Protein AF-A0A7Y5PGZ7-F1 (afdb_monomer)

Nearest PDB structures (foldseek):
  3uyv-assembly1_A-2  TM=5.644E-01  e=3.071E+00  Leucosporidium sp. AY30

Structure (mmCIF, N/CA/C/O backbone):
data_AF-A0A7Y5PGZ7-F1
#
_entry.id   AF-A0A7Y5PGZ7-F1
#
loop_
_atom_site.group_PDB
_atom_site.id
_atom_site.type_symbol
_atom_site.label_atom_id
_atom_site.label_alt_id
_atom_site.label_comp_id
_atom_site.label_asym_id
_atom_site.label_entity_id
_atom_site.label_seq_id
_atom_site.pdbx_PDB_ins_code
_atom_site.Cartn_x
_atom_site.Cartn_y
_atom_site.Cartn_z
_atom_site.occupancy
_atom_site.B_iso_or_equiv
_atom_site.auth_seq_id
_atom_site.auth_comp_id
_atom_site.auth_asym_id
_atom_site.auth_atom_id
_atom_site.pdbx_PDB_model_num
ATOM 1 N N . MET A 1 1 ? -15.968 -10.521 -12.059 1.00 41.22 1 MET A N 1
ATOM 2 C CA . MET A 1 1 ? -15.396 -10.354 -10.701 1.00 41.22 1 MET A CA 1
ATOM 3 C C . MET A 1 1 ? -15.132 -8.871 -10.474 1.00 41.22 1 MET A C 1
ATOM 5 O O . MET A 1 1 ? -14.542 -8.246 -11.341 1.00 41.22 1 MET A O 1
ATOM 9 N N . ARG A 1 2 ? -15.653 -8.267 -9.399 1.00 37.53 2 ARG A N 1
ATOM 10 C CA . ARG A 1 2 ? -15.668 -6.803 -9.199 1.00 37.53 2 ARG A CA 1
ATOM 11 C C . ARG A 1 2 ? -14.702 -6.447 -8.059 1.00 37.53 2 ARG A C 1
ATOM 13 O O . ARG A 1 2 ? -14.921 -6.889 -6.935 1.00 37.53 2 ARG A O 1
ATOM 20 N N . ARG A 1 3 ? -13.622 -5.723 -8.375 1.00 51.12 3 ARG A N 1
ATOM 21 C CA . ARG A 1 3 ? -12.433 -5.503 -7.523 1.00 51.12 3 ARG A CA 1
ATOM 22 C C . ARG A 1 3 ? -12.743 -4.621 -6.297 1.00 51.12 3 ARG A C 1
ATOM 24 O O . ARG A 1 3 ? -13.454 -3.624 -6.413 1.00 51.12 3 ARG A O 1
ATOM 31 N N . ALA A 1 4 ? -12.222 -4.990 -5.123 1.00 53.75 4 ALA A N 1
ATOM 32 C CA . ALA A 1 4 ? -12.586 -4.397 -3.826 1.00 53.75 4 ALA A CA 1
ATOM 33 C C . ALA A 1 4 ? -12.134 -2.932 -3.647 1.00 53.75 4 ALA A C 1
ATOM 35 O O . ALA A 1 4 ? -12.826 -2.151 -2.999 1.00 53.75 4 ALA A O 1
ATOM 36 N N . TRP A 1 5 ? -11.031 -2.525 -4.278 1.00 56.50 5 TRP A N 1
ATOM 37 C CA . TRP A 1 5 ? -10.478 -1.166 -4.177 1.00 56.50 5 TRP A CA 1
ATOM 38 C C . TRP A 1 5 ? -11.225 -0.111 -5.009 1.00 56.50 5 TRP A C 1
ATOM 40 O O . TRP A 1 5 ? -11.047 1.081 -4.783 1.00 56.50 5 TRP A O 1
ATOM 50 N N . GLN A 1 6 ? -12.120 -0.515 -5.921 1.00 49.09 6 GLN A N 1
ATOM 51 C CA . GLN A 1 6 ? -12.929 0.417 -6.726 1.00 49.09 6 GLN A CA 1
ATOM 52 C C . GLN A 1 6 ? -14.041 1.123 -5.924 1.00 49.09 6 GLN A C 1
ATOM 54 O O . GLN A 1 6 ? -14.708 2.004 -6.461 1.00 49.09 6 GLN A O 1
ATOM 59 N N . ARG A 1 7 ? -14.290 0.740 -4.660 1.00 49.69 7 ARG A N 1
ATOM 60 C CA . ARG A 1 7 ? -15.397 1.280 -3.842 1.00 49.69 7 ARG A CA 1
ATOM 61 C C . ARG A 1 7 ? -14.969 2.187 -2.690 1.00 49.69 7 ARG A C 1
ATOM 63 O O . ARG A 1 7 ? -15.841 2.634 -1.950 1.00 49.69 7 ARG A O 1
ATOM 70 N N . THR A 1 8 ? -13.681 2.491 -2.541 1.00 51.69 8 THR A N 1
ATOM 71 C CA . THR A 1 8 ? -13.192 3.198 -1.345 1.00 51.69 8 THR A CA 1
ATOM 72 C C . THR A 1 8 ? -12.466 4.504 -1.692 1.00 51.69 8 THR A C 1
ATOM 74 O O . THR A 1 8 ? -11.246 4.587 -1.547 1.00 51.69 8 THR A O 1
ATOM 77 N N . PRO A 1 9 ? -13.169 5.563 -2.143 1.00 50.81 9 PRO A N 1
ATOM 78 C CA . PRO A 1 9 ? -12.561 6.883 -2.239 1.00 50.81 9 PRO A CA 1
ATOM 79 C C . PRO A 1 9 ? -12.350 7.458 -0.826 1.00 50.81 9 PRO A C 1
ATOM 81 O O . PRO A 1 9 ? -13.286 7.978 -0.223 1.00 50.81 9 PRO A O 1
ATOM 84 N N . GLY A 1 10 ? -11.119 7.369 -0.307 1.00 59.81 10 GLY A N 1
ATOM 85 C CA . GLY A 1 10 ? -10.710 7.980 0.968 1.00 59.81 10 GLY A CA 1
ATOM 86 C C . GLY A 1 10 ? -11.160 7.234 2.225 1.00 59.81 10 GLY A C 1
ATOM 87 O O . GLY A 1 10 ? -11.830 7.818 3.073 1.00 59.81 10 GLY A O 1
ATOM 88 N N . GLY A 1 11 ? -10.798 5.957 2.354 1.00 74.81 11 GLY A N 1
ATOM 89 C CA . GLY A 1 11 ? -11.130 5.139 3.524 1.00 74.81 11 GLY A CA 1
ATOM 90 C C . GLY A 1 11 ? -10.092 4.056 3.820 1.00 74.81 11 GLY A C 1
ATOM 91 O O . GLY A 1 11 ? -8.991 4.063 3.263 1.00 74.81 11 GLY A O 1
ATOM 92 N N . VAL A 1 12 ? -10.455 3.127 4.707 1.00 83.06 12 VAL A N 1
ATOM 93 C CA . VAL A 1 12 ? -9.615 1.979 5.074 1.00 83.06 12 VAL A CA 1
ATOM 94 C C . VAL A 1 12 ? -9.942 0.793 4.163 1.00 83.06 12 VAL A C 1
ATOM 96 O O . VAL A 1 12 ? -11.082 0.333 4.123 1.00 83.06 12 VAL A O 1
ATOM 99 N N . LEU A 1 13 ? -8.944 0.289 3.441 1.00 86.06 13 LEU A N 1
ATOM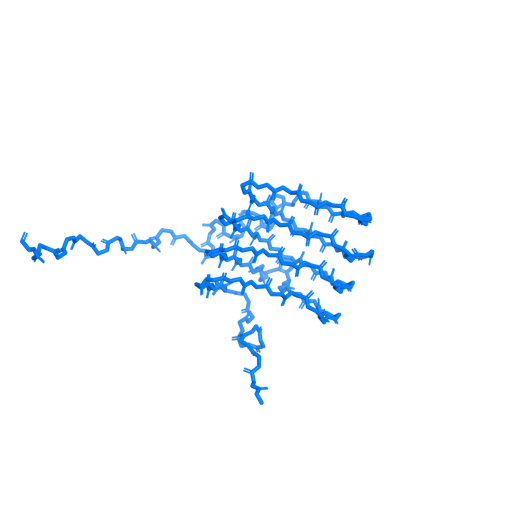 100 C CA . LEU A 1 13 ? -8.975 -1.006 2.771 1.00 86.06 13 LEU A CA 1
ATOM 101 C C . LEU A 1 13 ? -8.345 -2.037 3.709 1.00 86.06 13 LEU A C 1
ATOM 103 O O . LEU A 1 13 ? -7.132 -2.036 3.902 1.00 86.06 13 LEU A O 1
ATOM 107 N N . TRP A 1 14 ? -9.173 -2.897 4.294 1.00 87.69 14 TRP A N 1
ATOM 108 C CA . TRP A 1 14 ? -8.718 -4.000 5.136 1.00 87.69 14 TRP A CA 1
ATOM 109 C C . TRP A 1 14 ? -8.768 -5.307 4.350 1.00 87.69 14 TRP A C 1
ATOM 111 O O . TRP A 1 14 ? -9.828 -5.689 3.854 1.00 87.69 14 TRP A O 1
ATOM 121 N N . VAL A 1 15 ? -7.632 -5.990 4.253 1.00 88.19 15 VAL A N 1
ATOM 122 C CA . VAL A 1 15 ? -7.490 -7.284 3.585 1.00 88.19 15 VAL A CA 1
ATOM 123 C C . VAL A 1 15 ? -6.989 -8.298 4.603 1.00 88.19 15 VAL A C 1
ATOM 125 O O . VAL A 1 15 ? -5.931 -8.116 5.207 1.00 88.19 15 VAL A O 1
ATOM 128 N N . ASP A 1 16 ? -7.775 -9.353 4.813 1.00 89.25 16 ASP A N 1
ATOM 129 C CA . ASP A 1 16 ? -7.367 -10.508 5.609 1.00 89.25 16 ASP A CA 1
ATOM 130 C C . ASP A 1 16 ? -6.747 -11.551 4.672 1.00 89.25 16 ASP A C 1
ATOM 132 O O . ASP A 1 16 ? -7.464 -12.215 3.923 1.00 89.25 16 ASP A O 1
ATOM 136 N N . GLY A 1 17 ? -5.414 -11.607 4.642 1.00 90.56 17 GLY A N 1
ATOM 137 C CA . GLY A 1 17 ? -4.629 -12.350 3.653 1.00 90.56 17 GLY A CA 1
ATOM 138 C C . GLY A 1 17 ? -3.773 -11.445 2.764 1.00 90.56 17 GLY A C 1
ATOM 139 O O . GLY A 1 17 ? -3.489 -10.299 3.117 1.00 90.56 17 GLY A O 1
ATOM 140 N N . ASP A 1 18 ? -3.355 -11.982 1.620 1.00 92.50 18 ASP A N 1
ATOM 141 C CA . ASP A 1 18 ? -2.424 -11.325 0.701 1.00 92.50 18 ASP A CA 1
ATOM 142 C C . ASP A 1 18 ? -3.149 -10.361 -0.255 1.00 92.50 18 ASP A C 1
ATOM 144 O O . ASP A 1 18 ? -4.288 -10.593 -0.671 1.00 92.50 18 ASP A O 1
ATOM 148 N N . LEU A 1 19 ? -2.478 -9.265 -0.618 1.00 92.25 19 LEU A N 1
ATOM 149 C CA . LEU A 1 19 ? -2.972 -8.265 -1.563 1.00 92.25 19 LEU A CA 1
ATOM 150 C C . LEU A 1 19 ? -1.979 -8.085 -2.708 1.00 92.25 19 LEU A C 1
ATOM 152 O O . LEU A 1 19 ? -0.825 -7.733 -2.480 1.00 92.25 19 LEU A O 1
ATOM 156 N N . VAL A 1 20 ? -2.464 -8.220 -3.940 1.00 93.56 20 VAL A N 1
ATOM 157 C CA . VAL A 1 20 ? -1.700 -7.893 -5.146 1.00 93.56 20 VAL A CA 1
ATOM 158 C C . VAL A 1 20 ? -2.240 -6.603 -5.751 1.00 93.56 20 VAL A C 1
ATOM 160 O O . VAL A 1 20 ? -3.440 -6.474 -6.003 1.00 93.56 20 VAL A O 1
ATOM 163 N N . LEU A 1 21 ? -1.345 -5.648 -5.987 1.00 90.69 21 LEU A N 1
ATOM 164 C CA . LEU A 1 21 ? -1.605 -4.436 -6.750 1.00 90.69 21 LEU A CA 1
ATOM 165 C C . LEU A 1 21 ? -0.966 -4.587 -8.139 1.00 90.69 21 LEU A C 1
ATOM 167 O O . LEU A 1 21 ? 0.224 -4.318 -8.326 1.00 90.69 21 LEU A O 1
ATOM 171 N N . ASP A 1 22 ? -1.774 -5.062 -9.087 1.00 88.81 22 ASP A N 1
ATOM 172 C CA . ASP A 1 22 ? -1.382 -5.507 -10.435 1.00 88.81 22 ASP A CA 1
ATOM 173 C C . ASP A 1 22 ? -1.877 -4.595 -11.567 1.00 88.81 22 ASP A C 1
ATOM 175 O O . ASP A 1 22 ? -1.725 -4.920 -12.743 1.00 88.81 22 ASP A O 1
ATOM 179 N N . ASP A 1 23 ? -2.463 -3.447 -11.229 1.00 84.31 23 ASP A N 1
ATOM 180 C CA . ASP A 1 23 ? -3.045 -2.521 -12.197 1.00 84.31 23 ASP A CA 1
ATOM 181 C C . ASP A 1 23 ? -2.470 -1.111 -12.035 1.00 84.31 23 ASP A C 1
ATOM 183 O O . ASP A 1 23 ? -2.192 -0.650 -10.922 1.00 84.31 23 ASP A O 1
ATOM 187 N N . ALA A 1 24 ? -2.307 -0.410 -13.156 1.00 74.94 24 ALA A N 1
ATOM 188 C CA . ALA A 1 24 ? -1.822 0.962 -13.192 1.00 74.94 24 ALA A CA 1
ATOM 189 C C . ALA A 1 24 ? -2.951 1.910 -12.758 1.00 74.94 24 ALA A C 1
ATOM 191 O O . ALA A 1 24 ? -3.664 2.496 -13.572 1.00 74.94 24 ALA A O 1
ATOM 192 N N . VAL A 1 25 ? -3.135 2.036 -11.444 1.00 77.31 25 VAL A N 1
ATOM 193 C CA . VAL A 1 25 ? -4.202 2.839 -10.839 1.00 77.31 25 VAL A CA 1
ATOM 194 C C . VAL A 1 25 ? -3.642 3.863 -9.851 1.00 77.31 25 VAL A C 1
ATOM 196 O O . VAL A 1 25 ? -2.651 3.625 -9.160 1.00 77.31 25 VAL A O 1
ATOM 199 N N . ALA A 1 26 ? -4.289 5.025 -9.770 1.00 84.00 26 ALA A N 1
ATOM 200 C CA . ALA A 1 26 ? -4.064 5.970 -8.684 1.00 84.00 26 ALA A CA 1
ATOM 201 C C . ALA A 1 26 ? -4.935 5.579 -7.480 1.00 84.00 26 ALA A C 1
ATOM 203 O O . ALA A 1 26 ? -6.161 5.511 -7.596 1.00 84.00 26 ALA A O 1
ATOM 204 N N . LEU A 1 27 ? -4.315 5.316 -6.329 1.00 87.56 27 LEU A N 1
ATOM 205 C CA . LEU A 1 27 ? -5.019 4.979 -5.090 1.00 87.56 27 LEU A CA 1
ATOM 206 C C . LEU A 1 27 ? -4.986 6.160 -4.121 1.00 87.56 27 LEU A C 1
ATOM 208 O O . LEU A 1 27 ? -3.922 6.564 -3.652 1.00 87.56 27 LEU A O 1
ATOM 212 N N . GLY A 1 28 ? -6.170 6.673 -3.786 1.00 86.19 28 GLY A N 1
ATOM 213 C CA . GLY A 1 28 ? -6.329 7.841 -2.919 1.00 86.19 28 GLY A CA 1
ATOM 214 C C . GLY A 1 28 ? -5.973 9.165 -3.595 1.00 86.19 28 GLY A C 1
ATOM 215 O O . GLY A 1 28 ? -5.510 9.215 -4.733 1.00 86.19 28 GLY A O 1
ATOM 216 N N . THR A 1 29 ? -6.201 10.258 -2.871 1.00 87.75 29 THR A N 1
ATOM 217 C CA . THR A 1 29 ? -5.736 11.604 -3.242 1.00 87.75 29 THR A CA 1
ATOM 218 C C . THR A 1 29 ? -5.054 12.263 -2.042 1.00 87.75 29 THR A C 1
ATOM 220 O O . THR A 1 29 ? -5.246 11.801 -0.914 1.00 87.75 29 THR A O 1
ATOM 223 N N . PRO A 1 30 ? -4.292 13.356 -2.223 1.00 84.44 30 PRO A N 1
ATOM 224 C CA . PRO A 1 30 ? -3.737 14.098 -1.092 1.00 84.44 30 PRO A CA 1
ATOM 225 C C . PRO A 1 30 ? -4.819 14.583 -0.116 1.00 84.44 30 PRO A C 1
ATOM 227 O O . PRO A 1 30 ? -4.585 14.672 1.088 1.00 84.44 30 PRO A O 1
ATOM 230 N N . GLU A 1 31 ? -6.023 14.880 -0.612 1.00 85.44 31 GLU A N 1
ATOM 231 C CA . GLU A 1 31 ? -7.150 15.338 0.198 1.00 85.44 31 GLU A CA 1
ATOM 232 C C . GLU A 1 31 ? -7.873 14.191 0.898 1.00 85.44 31 GLU A C 1
ATOM 234 O O . GLU A 1 31 ? -8.368 14.373 2.014 1.00 85.44 31 GLU A O 1
ATOM 239 N N . ARG A 1 32 ? -7.931 13.035 0.230 1.00 84.88 32 ARG A N 1
ATOM 240 C CA . ARG A 1 32 ? -8.617 11.811 0.649 1.00 84.88 32 ARG A CA 1
ATOM 241 C C . ARG A 1 32 ? -7.659 10.620 0.542 1.00 84.88 32 ARG A C 1
ATOM 243 O O . ARG A 1 3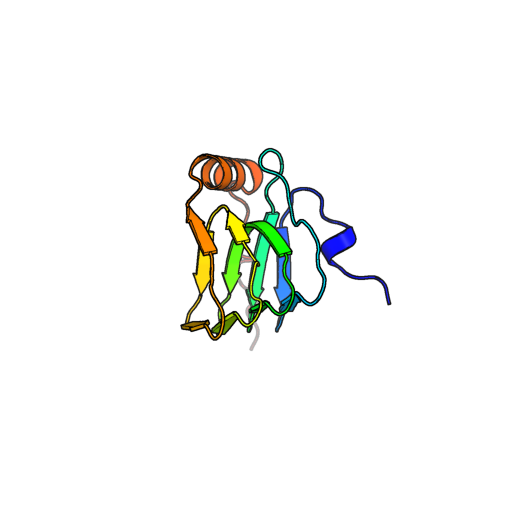2 ? -7.816 9.786 -0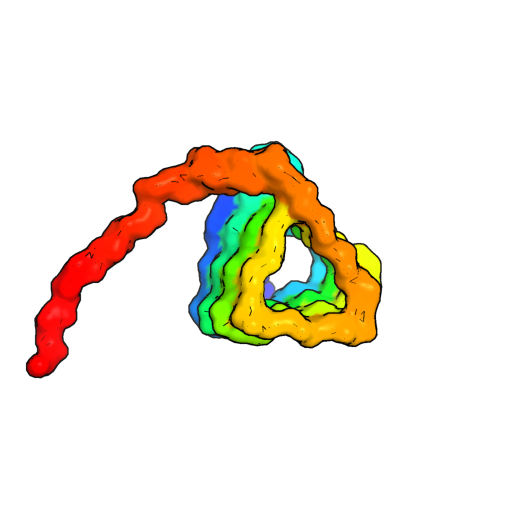.357 1.00 84.88 32 ARG A O 1
ATOM 250 N N . PRO A 1 33 ? -6.645 10.552 1.419 1.00 88.75 33 PRO A N 1
ATOM 251 C CA . PRO A 1 33 ? -5.670 9.477 1.362 1.00 88.75 33 PRO A CA 1
ATOM 252 C C . PRO A 1 33 ? -6.311 8.142 1.739 1.00 88.75 33 PRO A C 1
ATOM 254 O O . PRO A 1 33 ? -7.297 8.098 2.477 1.00 88.75 33 PRO A O 1
ATOM 257 N N . VAL A 1 34 ? -5.741 7.048 1.240 1.00 88.50 34 VAL A N 1
ATOM 258 C CA . VAL A 1 34 ? -6.179 5.689 1.589 1.00 88.50 34 VAL A CA 1
ATOM 259 C C . VAL A 1 34 ? -5.332 5.115 2.720 1.00 88.50 34 VAL A C 1
ATOM 261 O O . VAL A 1 34 ? -4.131 5.374 2.808 1.00 88.50 34 VAL A O 1
ATOM 264 N N . MET A 1 35 ? -5.949 4.311 3.584 1.00 89.19 35 MET A N 1
ATOM 265 C CA . MET A 1 35 ? -5.224 3.453 4.520 1.00 89.19 35 MET A CA 1
ATOM 266 C C . MET A 1 35 ? -5.399 2.004 4.084 1.00 89.19 35 MET A C 1
ATOM 268 O O . MET A 1 35 ? -6.524 1.531 3.979 1.00 89.19 35 MET A O 1
ATOM 272 N N . VAL A 1 36 ? -4.303 1.299 3.834 1.00 90.69 36 VAL A N 1
ATOM 273 C CA . VAL A 1 36 ? -4.318 -0.105 3.420 1.00 90.69 36 VAL A CA 1
ATOM 274 C C . VAL A 1 36 ? -3.763 -0.950 4.559 1.00 90.69 36 VAL A C 1
ATOM 276 O O . VAL A 1 36 ? -2.638 -0.742 5.001 1.00 90.69 36 VAL A O 1
ATOM 279 N N . VAL A 1 37 ? -4.548 -1.897 5.056 1.00 92.31 37 VAL A N 1
ATOM 280 C CA . VAL A 1 37 ? -4.110 -2.864 6.064 1.00 92.31 37 VAL A CA 1
ATOM 281 C C . VAL A 1 37 ? -4.184 -4.247 5.443 1.00 92.31 37 VAL A C 1
ATOM 283 O O . VAL A 1 37 ? -5.263 -4.684 5.051 1.00 92.31 37 VAL A O 1
ATOM 286 N N . VAL A 1 38 ? -3.042 -4.920 5.352 1.00 94.56 38 VAL A N 1
ATOM 287 C CA . VAL A 1 38 ? -2.896 -6.252 4.761 1.00 94.56 38 VAL A CA 1
ATOM 288 C C . VAL A 1 38 ? -2.389 -7.201 5.838 1.00 94.56 38 VAL A C 1
ATOM 290 O O . VAL A 1 38 ? -1.256 -7.075 6.310 1.00 94.56 38 VAL A O 1
ATOM 293 N N . ARG A 1 39 ? -3.218 -8.163 6.250 1.00 93.81 39 ARG A N 1
ATOM 294 C CA . ARG A 1 39 ? -2.816 -9.229 7.184 1.00 93.81 39 ARG A CA 1
ATOM 295 C C . ARG A 1 39 ? -2.115 -10.375 6.449 1.00 93.81 39 ARG A C 1
ATOM 297 O O . ARG A 1 39 ? -2.511 -11.530 6.559 1.00 93.81 39 ARG A O 1
ATOM 304 N N . GLY A 1 40 ? -1.093 -10.033 5.677 1.00 93.69 40 GLY A N 1
ATOM 305 C CA . GLY A 1 40 ? -0.395 -10.935 4.772 1.00 93.69 40 GLY A CA 1
ATOM 306 C C . GLY A 1 40 ? 0.683 -10.196 3.991 1.00 93.69 40 GLY A C 1
ATOM 307 O O . GLY A 1 40 ? 1.190 -9.161 4.441 1.00 93.69 40 GLY A O 1
ATOM 308 N N . ASN A 1 41 ? 1.029 -10.732 2.828 1.00 96.75 41 ASN A N 1
ATOM 309 C CA . ASN A 1 41 ? 1.964 -10.121 1.893 1.00 96.75 41 ASN A CA 1
ATOM 310 C C . ASN A 1 41 ? 1.277 -9.051 1.041 1.00 96.75 41 ASN A C 1
ATOM 312 O O . ASN A 1 41 ? 0.109 -9.183 0.675 1.00 96.75 41 ASN A O 1
ATOM 316 N N . LEU A 1 42 ? 2.023 -8.004 0.703 1.00 95.50 42 LEU A N 1
ATOM 317 C CA . LEU A 1 42 ? 1.599 -6.979 -0.247 1.00 95.50 42 LEU A CA 1
ATOM 318 C C . LEU A 1 42 ? 2.534 -7.010 -1.454 1.00 95.50 42 LEU A C 1
ATOM 320 O O . LEU A 1 42 ? 3.698 -6.635 -1.334 1.00 95.50 42 LEU A O 1
ATOM 324 N N . ASP A 1 43 ? 2.015 -7.409 -2.609 1.00 95.94 43 ASP A N 1
ATOM 325 C CA . ASP A 1 43 ? 2.775 -7.486 -3.853 1.00 95.94 43 ASP A CA 1
ATOM 326 C C . ASP A 1 43 ? 2.445 -6.282 -4.750 1.00 95.94 43 ASP A C 1
ATOM 328 O O . ASP A 1 43 ? 1.322 -6.120 -5.230 1.00 95.94 43 ASP A O 1
ATOM 332 N N . VAL A 1 44 ? 3.434 -5.421 -4.990 1.00 94.31 44 VAL A N 1
ATOM 333 C CA . VAL A 1 44 ? 3.341 -4.255 -5.879 1.00 94.31 44 VAL A CA 1
ATOM 334 C C . VAL A 1 44 ? 3.995 -4.614 -7.209 1.00 94.31 44 VAL A C 1
ATOM 336 O O . VAL A 1 44 ? 5.223 -4.656 -7.315 1.00 94.31 44 VAL A O 1
ATOM 339 N N . THR A 1 45 ? 3.172 -4.887 -8.225 1.00 93.81 45 THR A N 1
ATOM 340 C CA . THR A 1 45 ? 3.619 -5.437 -9.521 1.00 93.81 45 THR A CA 1
ATOM 341 C C . THR A 1 45 ? 3.297 -4.545 -10.725 1.00 93.81 45 THR A C 1
ATOM 343 O O . THR A 1 45 ? 3.799 -4.800 -11.816 1.00 93.81 45 THR A O 1
ATOM 346 N N . ALA A 1 46 ? 2.555 -3.447 -10.528 1.00 90.88 46 ALA A N 1
ATOM 347 C CA . ALA A 1 46 ? 2.239 -2.458 -11.562 1.00 90.88 46 ALA A CA 1
ATOM 348 C C . ALA A 1 46 ? 2.704 -1.023 -11.2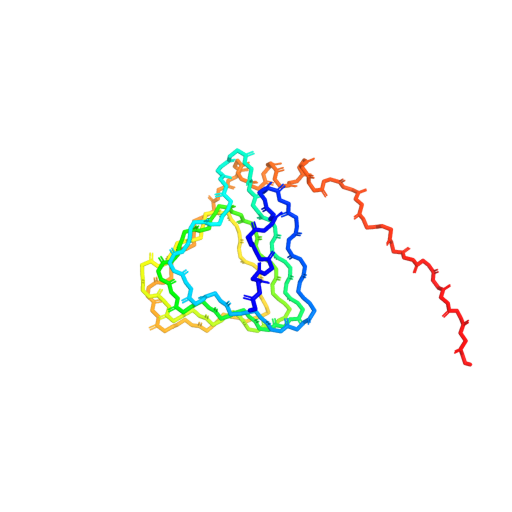19 1.00 90.88 46 ALA A C 1
ATOM 350 O O . ALA A 1 46 ? 2.809 -0.675 -10.037 1.00 90.88 46 ALA A O 1
ATOM 351 N N . PRO A 1 47 ? 2.960 -0.161 -12.229 1.00 90.44 47 PRO A N 1
ATOM 352 C CA . PRO A 1 47 ? 3.392 1.228 -12.044 1.00 90.44 47 PRO A CA 1
ATOM 353 C C . PRO A 1 47 ? 2.236 2.109 -11.545 1.00 90.44 47 PRO A C 1
ATOM 355 O O . PRO A 1 47 ? 1.574 2.813 -12.306 1.00 90.44 47 PRO A O 1
ATOM 358 N N . LEU A 1 48 ? 1.977 2.051 -10.244 1.00 88.19 48 LEU A N 1
ATOM 359 C CA . LEU A 1 48 ? 0.862 2.729 -9.586 1.00 88.19 48 LEU A CA 1
ATOM 360 C C . LEU A 1 48 ? 1.320 3.923 -8.744 1.00 88.19 48 LEU A C 1
ATOM 362 O O . LEU A 1 48 ? 2.481 4.024 -8.353 1.00 88.19 48 LEU A O 1
ATOM 366 N N . THR A 1 49 ? 0.401 4.837 -8.434 1.00 91.94 49 THR A N 1
ATOM 367 C CA . THR A 1 49 ? 0.670 5.954 -7.512 1.00 91.94 49 THR A CA 1
ATOM 368 C C . THR A 1 49 ? -0.289 5.891 -6.332 1.00 91.94 49 THR A C 1
ATOM 370 O O . THR A 1 49 ? -1.499 6.012 -6.514 1.00 91.94 49 THR A O 1
ATOM 373 N N . VAL A 1 50 ? 0.244 5.731 -5.118 1.00 91.06 50 VAL A N 1
ATOM 374 C CA . VAL A 1 50 ? -0.545 5.728 -3.876 1.00 91.06 50 VAL A CA 1
ATOM 375 C C . VAL A 1 50 ? -0.352 7.029 -3.116 1.00 91.06 50 VAL A C 1
ATOM 377 O O . VAL A 1 50 ? 0.779 7.422 -2.846 1.00 91.06 50 VAL A O 1
ATOM 380 N N . GLN A 1 51 ? -1.458 7.651 -2.719 1.00 93.00 51 GLN A N 1
ATOM 381 C CA . GLN A 1 51 ? -1.524 8.700 -1.705 1.00 93.00 51 GLN A CA 1
ATOM 382 C C . GLN A 1 51 ? -2.127 8.087 -0.444 1.00 93.00 51 GLN A C 1
ATOM 384 O O . GLN A 1 51 ? -3.349 7.940 -0.332 1.00 93.00 51 GLN A O 1
ATOM 389 N N . GLY A 1 52 ? -1.292 7.649 0.494 1.00 91.19 52 GLY A N 1
ATOM 390 C CA . GLY A 1 52 ? -1.798 6.851 1.601 1.00 91.19 52 GLY A CA 1
ATOM 391 C C . GLY A 1 52 ? -0.762 6.220 2.514 1.00 91.19 52 GLY A C 1
ATOM 392 O O . GLY A 1 52 ? 0.449 6.340 2.325 1.00 91.19 52 GLY A O 1
ATOM 393 N N . ALA A 1 53 ? -1.263 5.506 3.516 1.00 92.19 53 ALA A N 1
ATOM 394 C CA . ALA A 1 53 ? -0.451 4.669 4.386 1.00 92.19 53 ALA A CA 1
ATOM 395 C C . ALA A 1 53 ? -0.784 3.192 4.170 1.00 92.19 53 ALA A C 1
ATOM 397 O O . ALA A 1 53 ? -1.954 2.849 4.013 1.00 92.19 53 ALA A O 1
ATOM 398 N N . ALA A 1 54 ? 0.227 2.328 4.212 1.00 92.94 54 ALA A N 1
ATOM 399 C CA . ALA A 1 54 ? 0.048 0.885 4.268 1.00 92.94 54 ALA A CA 1
ATOM 400 C C . ALA A 1 54 ? 0.699 0.269 5.502 1.00 92.94 54 ALA A C 1
ATOM 402 O O . ALA A 1 54 ? 1.786 0.673 5.919 1.00 92.94 54 ALA A O 1
ATOM 403 N N . LEU A 1 55 ? 0.028 -0.749 6.032 1.00 94.06 55 LEU A N 1
ATOM 404 C CA . LEU A 1 55 ? 0.543 -1.690 7.012 1.00 94.06 55 LEU A CA 1
ATOM 405 C C . LEU A 1 55 ? 0.390 -3.104 6.446 1.00 94.06 55 LEU A C 1
ATOM 407 O O . LEU A 1 55 ? -0.737 -3.558 6.254 1.00 94.06 55 LEU A O 1
ATOM 411 N N . ALA A 1 56 ? 1.502 -3.795 6.219 1.00 95.94 56 ALA A N 1
ATOM 412 C CA . ALA A 1 56 ? 1.532 -5.214 5.885 1.00 95.94 56 ALA A CA 1
ATOM 413 C C . ALA A 1 56 ? 2.146 -6.001 7.048 1.00 95.94 56 ALA A C 1
ATOM 415 O O . ALA A 1 56 ? 3.224 -5.659 7.534 1.00 95.94 56 ALA A O 1
ATOM 416 N N . THR A 1 57 ? 1.474 -7.056 7.512 1.00 96.12 57 THR A N 1
ATOM 417 C CA . THR A 1 57 ? 2.043 -7.924 8.559 1.00 96.12 57 THR A CA 1
ATOM 418 C C . THR A 1 57 ? 3.064 -8.920 8.006 1.00 96.12 57 THR A C 1
ATOM 420 O O . THR A 1 57 ? 3.846 -9.462 8.780 1.00 96.12 57 THR A O 1
ATOM 423 N N . GLY A 1 58 ? 3.042 -9.182 6.696 1.00 95.44 58 GLY A N 1
ATOM 424 C CA . GLY A 1 58 ? 4.000 -10.029 5.986 1.00 95.44 58 GLY A CA 1
ATOM 425 C C . GLY A 1 58 ? 5.072 -9.230 5.242 1.00 95.44 58 GLY A C 1
ATOM 426 O O . GLY A 1 58 ? 5.475 -8.139 5.658 1.00 95.44 58 GLY A O 1
ATOM 427 N N . THR A 1 59 ? 5.545 -9.791 4.128 1.00 97.44 59 THR A N 1
ATOM 428 C CA . THR A 1 59 ? 6.524 -9.141 3.253 1.00 97.44 59 THR A CA 1
ATOM 429 C C . THR A 1 59 ? 5.819 -8.201 2.282 1.00 97.44 59 THR A C 1
ATOM 431 O O . THR A 1 59 ? 4.848 -8.584 1.629 1.00 97.44 59 THR A O 1
ATOM 434 N N . VAL A 1 60 ? 6.326 -6.976 2.147 1.00 97.00 60 VAL A N 1
ATOM 435 C CA . VAL A 1 60 ? 6.022 -6.156 0.973 1.00 97.00 60 VAL A CA 1
ATOM 436 C C . VAL A 1 60 ? 7.004 -6.535 -0.123 1.00 97.00 60 VAL A C 1
ATOM 438 O O . VAL A 1 60 ? 8.207 -6.343 0.054 1.00 97.00 60 VAL A O 1
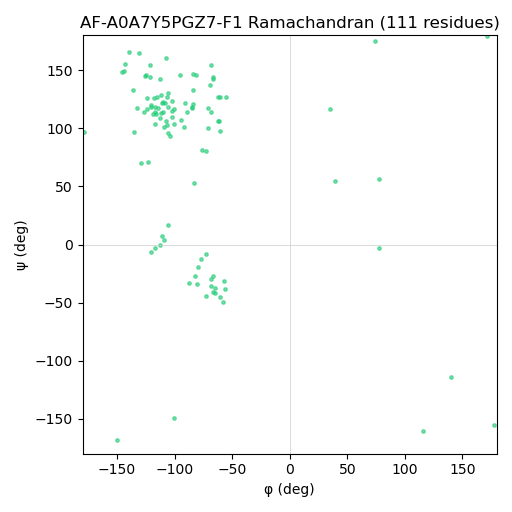ATOM 441 N N . ARG A 1 61 ? 6.497 -7.065 -1.238 1.00 97.06 61 ARG A N 1
ATOM 442 C CA . ARG A 1 61 ? 7.292 -7.345 -2.433 1.00 97.06 61 ARG A CA 1
ATOM 443 C C . ARG A 1 61 ? 7.077 -6.246 -3.454 1.00 97.06 61 ARG A C 1
ATOM 445 O O . ARG A 1 61 ? 5.968 -6.034 -3.942 1.00 97.06 61 ARG A O 1
ATOM 452 N N . TRP A 1 62 ? 8.140 -5.529 -3.770 1.00 95.81 62 TRP A N 1
ATOM 453 C CA . TRP A 1 62 ? 8.127 -4.420 -4.703 1.00 95.81 62 TRP A CA 1
ATOM 454 C C . TRP A 1 62 ? 8.860 -4.812 -5.982 1.00 95.81 62 TRP A C 1
ATOM 456 O O . TRP A 1 62 ? 10.090 -4.794 -6.052 1.00 95.81 62 TRP A O 1
ATOM 466 N N . HIS A 1 63 ? 8.089 -5.139 -7.016 1.00 94.94 63 HIS A N 1
ATOM 467 C CA . HIS A 1 63 ? 8.605 -5.559 -8.322 1.00 94.94 63 HIS A CA 1
ATOM 468 C C . HIS A 1 63 ? 8.225 -4.590 -9.452 1.00 94.94 63 HIS A C 1
ATOM 470 O O . HIS A 1 63 ? 8.656 -4.758 -10.589 1.00 94.94 63 HIS A O 1
ATOM 476 N N . ALA A 1 64 ? 7.443 -3.552 -9.147 1.00 92.25 64 ALA A N 1
ATOM 477 C CA . ALA A 1 64 ? 7.013 -2.557 -10.116 1.00 92.25 64 ALA A CA 1
ATOM 478 C C . ALA A 1 64 ? 7.989 -1.379 -10.231 1.00 92.25 64 ALA A C 1
ATOM 480 O O . ALA A 1 64 ? 8.091 -0.546 -9.324 1.00 92.25 64 ALA A O 1
ATOM 481 N N . ALA A 1 65 ? 8.637 -1.241 -11.387 1.00 91.56 65 ALA A N 1
ATOM 482 C CA . ALA A 1 65 ? 9.318 0.000 -11.741 1.00 91.56 65 ALA A CA 1
ATOM 483 C C . ALA A 1 65 ? 8.296 1.136 -11.937 1.00 91.56 65 ALA A C 1
ATOM 485 O O . ALA A 1 65 ? 7.205 0.926 -12.466 1.00 91.56 65 ALA A O 1
ATOM 486 N N . GLY A 1 66 ? 8.638 2.353 -11.508 1.00 89.75 66 GLY A N 1
ATOM 487 C CA . GLY A 1 66 ? 7.786 3.536 -11.687 1.00 89.75 66 GLY A CA 1
ATOM 488 C C . GLY A 1 66 ? 6.597 3.642 -10.725 1.00 89.75 66 GLY A C 1
ATOM 489 O O . GLY A 1 66 ? 5.908 4.668 -10.742 1.00 89.75 66 GLY A O 1
ATOM 490 N N . ALA A 1 67 ? 6.382 2.644 -9.861 1.00 92.00 67 ALA A N 1
ATOM 491 C CA . ALA A 1 67 ? 5.439 2.758 -8.759 1.00 92.00 67 ALA A CA 1
ATOM 492 C C . ALA A 1 67 ? 5.922 3.804 -7.739 1.00 92.00 67 ALA A C 1
ATOM 494 O O . ALA A 1 67 ? 7.120 3.968 -7.497 1.00 92.00 67 ALA A O 1
ATOM 495 N N . ARG A 1 68 ? 4.983 4.539 -7.140 1.00 93.25 68 ARG A N 1
ATOM 496 C CA . ARG A 1 68 ? 5.266 5.591 -6.157 1.00 93.25 68 ARG A CA 1
ATOM 497 C C . ARG A 1 68 ? 4.305 5.504 -4.986 1.00 93.25 68 ARG A C 1
ATOM 499 O O . ARG A 1 68 ? 3.091 5.466 -5.177 1.00 93.25 68 ARG A O 1
ATOM 506 N N . TRP A 1 69 ? 4.847 5.569 -3.776 1.00 93.31 69 TRP A N 1
ATOM 507 C CA . TRP A 1 69 ? 4.070 5.627 -2.544 1.00 93.31 69 TRP A CA 1
ATOM 508 C C . TRP A 1 69 ? 4.320 6.944 -1.816 1.00 93.31 69 TRP A C 1
ATOM 510 O O . TRP A 1 69 ? 5.424 7.205 -1.349 1.00 93.31 69 TRP A O 1
ATOM 520 N N . GLN A 1 70 ? 3.296 7.783 -1.709 1.00 93.69 70 GLN A N 1
ATOM 521 C CA . GLN A 1 70 ? 3.334 9.078 -1.033 1.00 93.69 70 GLN A CA 1
ATOM 522 C C . GLN A 1 70 ? 2.555 8.968 0.281 1.00 93.69 70 GLN A C 1
ATOM 524 O O . GLN A 1 70 ? 1.331 8.850 0.293 1.00 93.69 70 GLN A O 1
ATOM 529 N N . GLY A 1 71 ? 3.279 8.938 1.400 1.00 91.00 71 GLY A N 1
ATOM 530 C CA . GLY A 1 71 ? 2.728 8.720 2.737 1.00 91.00 71 GLY A CA 1
ATOM 531 C C . GLY A 1 71 ? 3.627 7.821 3.579 1.00 91.00 71 GLY A C 1
ATOM 532 O O . GLY A 1 71 ? 4.725 8.232 3.941 1.00 91.00 71 GLY A O 1
ATOM 533 N N . ALA A 1 72 ? 3.171 6.623 3.940 1.00 90.94 72 ALA A N 1
ATOM 534 C CA . ALA A 1 72 ? 3.995 5.668 4.687 1.00 90.94 72 ALA A CA 1
ATOM 535 C C . ALA A 1 72 ? 3.730 4.225 4.267 1.00 90.94 72 ALA A C 1
ATOM 537 O O . ALA A 1 72 ? 2.612 3.865 3.914 1.00 90.94 72 ALA A O 1
ATOM 538 N N . LEU A 1 73 ? 4.758 3.393 4.372 1.00 92.31 73 LEU A N 1
ATOM 539 C CA . LEU A 1 73 ? 4.681 1.961 4.138 1.00 92.31 73 LEU A CA 1
ATOM 540 C C . LEU A 1 73 ? 5.387 1.268 5.303 1.00 92.31 73 LEU A C 1
ATOM 542 O O . LEU A 1 73 ? 6.568 1.510 5.543 1.00 92.31 73 LEU A O 1
ATOM 546 N N . VAL A 1 74 ? 4.640 0.466 6.056 1.00 93.12 74 VAL A N 1
ATOM 547 C CA . VAL A 1 74 ? 5.132 -0.289 7.210 1.00 93.12 74 VAL A CA 1
ATOM 548 C C . VAL A 1 74 ? 4.958 -1.769 6.909 1.00 93.12 74 VAL A C 1
ATOM 550 O O . VAL A 1 74 ? 3.860 -2.205 6.567 1.00 93.12 74 VAL A O 1
ATOM 553 N N . ALA A 1 75 ? 6.038 -2.532 7.034 1.00 94.19 75 ALA A N 1
ATOM 554 C CA . ALA A 1 75 ? 6.073 -3.956 6.731 1.00 94.19 75 ALA A CA 1
ATOM 555 C C . ALA A 1 75 ? 6.968 -4.693 7.726 1.00 94.19 75 ALA A C 1
ATOM 557 O O . ALA A 1 75 ? 7.894 -4.093 8.276 1.00 94.19 75 ALA A O 1
ATOM 558 N N . ALA A 1 76 ? 6.729 -5.991 7.919 1.00 89.94 76 ALA A N 1
ATOM 559 C CA . ALA A 1 76 ? 7.655 -6.839 8.670 1.00 89.94 76 ALA A CA 1
ATOM 560 C C . ALA A 1 76 ? 8.974 -7.038 7.906 1.00 89.94 76 ALA A C 1
ATOM 562 O O . ALA A 1 76 ? 10.047 -7.075 8.503 1.00 89.94 76 ALA A O 1
ATOM 563 N N . GLN A 1 77 ? 8.886 -7.131 6.578 1.00 95.38 77 GLN A N 1
ATOM 564 C CA . GLN A 1 77 ? 10.028 -7.234 5.679 1.00 95.38 77 GLN A CA 1
ATOM 565 C C . GLN A 1 77 ? 9.723 -6.510 4.367 1.00 95.38 77 GLN A C 1
ATOM 567 O O . GLN A 1 77 ? 8.574 -6.490 3.920 1.00 95.38 77 GLN A O 1
ATOM 572 N N . MET A 1 78 ? 10.757 -5.958 3.738 1.00 94.31 78 MET A N 1
ATOM 573 C CA . MET A 1 78 ?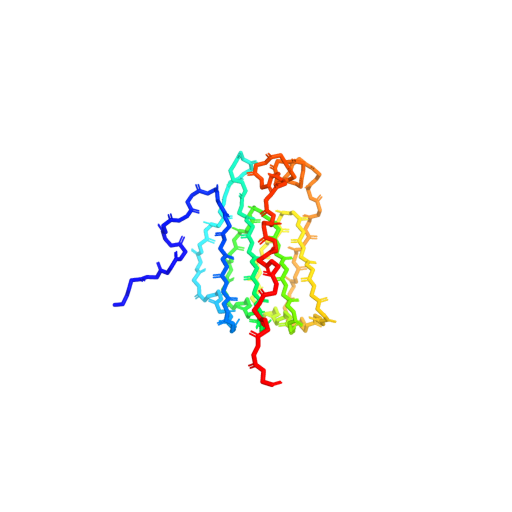 10.685 -5.402 2.391 1.00 94.31 78 MET A CA 1
ATOM 574 C C . MET A 1 78 ? 11.586 -6.223 1.463 1.00 94.31 78 MET A C 1
ATOM 576 O O . MET A 1 78 ? 12.765 -6.397 1.758 1.00 94.31 78 MET A O 1
ATOM 580 N N . ASP A 1 79 ? 11.027 -6.706 0.359 1.00 95.94 79 ASP A N 1
ATOM 581 C CA . ASP A 1 79 ? 11.743 -7.330 -0.755 1.00 95.94 79 ASP A CA 1
ATOM 582 C C . ASP A 1 79 ? 11.585 -6.426 -1.981 1.00 95.94 79 ASP A C 1
ATOM 584 O O . ASP A 1 79 ? 10.466 -6.146 -2.406 1.00 95.94 79 ASP A O 1
ATOM 588 N N . VAL A 1 80 ? 12.687 -5.891 -2.501 1.00 94.25 80 VAL A N 1
ATOM 589 C CA . VAL A 1 80 ? 12.676 -4.847 -3.531 1.00 94.25 80 VAL A CA 1
ATOM 590 C C . VAL A 1 80 ? 13.531 -5.301 -4.704 1.00 94.25 80 VAL A C 1
ATOM 592 O O . VAL A 1 80 ? 14.748 -5.406 -4.577 1.00 94.25 80 VAL A O 1
ATOM 595 N N . ALA A 1 81 ? 12.896 -5.531 -5.854 1.00 90.94 81 ALA A N 1
ATOM 596 C CA . ALA A 1 81 ? 13.574 -5.932 -7.092 1.00 90.94 81 ALA A CA 1
ATOM 597 C C . ALA A 1 81 ? 13.527 -4.857 -8.196 1.00 90.94 81 ALA A C 1
ATOM 599 O O . ALA A 1 81 ? 14.046 -5.074 -9.287 1.00 90.94 81 ALA A O 1
ATOM 600 N N . ALA A 1 82 ? 12.885 -3.717 -7.934 1.00 84.50 82 ALA A N 1
ATOM 601 C CA . ALA A 1 82 ? 12.786 -2.570 -8.836 1.00 84.50 82 ALA A CA 1
ATOM 602 C C . ALA A 1 82 ? 12.928 -1.262 -8.045 1.00 84.50 82 ALA A C 1
ATOM 604 O O . ALA A 1 82 ? 12.793 -1.273 -6.823 1.00 84.50 82 ALA A O 1
ATOM 605 N N . ASP A 1 83 ? 13.153 -0.134 -8.724 1.00 84.75 83 ASP A N 1
ATOM 606 C CA . ASP A 1 83 ? 13.296 1.176 -8.073 1.00 84.75 83 ASP A CA 1
ATOM 607 C C . ASP A 1 83 ? 12.028 1.560 -7.290 1.00 84.75 83 ASP A C 1
ATOM 609 O O . ASP A 1 83 ? 11.043 2.060 -7.844 1.00 84.75 83 ASP A O 1
ATOM 613 N N . ALA A 1 84 ? 12.053 1.316 -5.978 1.00 84.06 84 ALA A N 1
ATOM 614 C CA . ALA A 1 84 ? 10.964 1.634 -5.070 1.00 84.06 84 ALA A CA 1
ATOM 615 C C . ALA A 1 84 ? 11.066 3.086 -4.596 1.00 84.06 84 ALA A C 1
ATOM 617 O O . ALA A 1 84 ? 12.014 3.473 -3.911 1.00 84.06 84 ALA A O 1
ATOM 618 N N . VAL A 1 85 ? 10.052 3.891 -4.916 1.00 90.25 85 VAL A N 1
ATOM 619 C CA . VAL A 1 85 ? 9.969 5.286 -4.468 1.00 90.25 85 VAL A CA 1
ATOM 620 C C . VAL A 1 85 ? 8.907 5.408 -3.382 1.00 90.25 85 VAL A C 1
ATOM 622 O O . VAL A 1 85 ? 7.708 5.457 -3.667 1.00 90.25 85 VAL A O 1
ATOM 625 N N . VAL A 1 86 ? 9.357 5.503 -2.131 1.00 90.12 86 VAL A N 1
ATOM 626 C CA . VAL A 1 86 ? 8.506 5.798 -0.972 1.00 90.12 86 VAL A CA 1
ATOM 627 C C . VAL A 1 86 ? 8.872 7.176 -0.434 1.00 90.12 86 VAL A C 1
ATOM 629 O O . VAL A 1 86 ? 9.966 7.393 0.081 1.00 90.12 86 VAL A O 1
ATOM 632 N N . MET A 1 87 ? 7.950 8.126 -0.554 1.00 91.44 87 MET A N 1
ATOM 633 C CA . MET A 1 87 ? 8.116 9.494 -0.075 1.00 91.44 87 MET A CA 1
ATOM 634 C C . MET A 1 87 ? 7.245 9.723 1.150 1.00 91.44 87 MET A C 1
ATOM 636 O O . MET A 1 87 ? 6.021 9.598 1.093 1.00 91.44 87 MET A O 1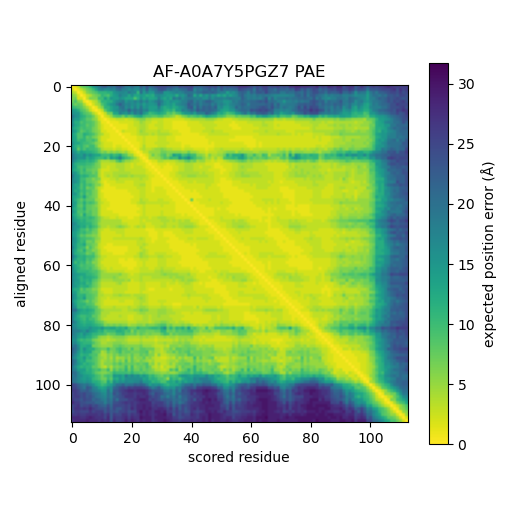
ATOM 640 N N . ARG A 1 88 ? 7.871 10.111 2.262 1.00 85.81 88 ARG A N 1
ATOM 641 C CA . ARG A 1 88 ? 7.133 10.482 3.467 1.00 85.81 88 ARG A CA 1
ATOM 642 C C . ARG A 1 88 ? 6.409 11.810 3.267 1.00 85.81 88 ARG A C 1
ATOM 644 O O . ARG A 1 88 ? 7.057 12.846 3.162 1.00 85.81 88 ARG A O 1
ATOM 651 N N . ASP A 1 89 ? 5.079 11.795 3.331 1.00 83.88 89 ASP A N 1
ATOM 652 C CA . ASP A 1 89 ? 4.254 13.008 3.297 1.00 83.88 89 ASP A CA 1
ATOM 653 C C . ASP A 1 89 ? 3.541 13.226 4.643 1.00 83.88 89 ASP A C 1
ATOM 655 O O . ASP A 1 89 ? 2.604 12.520 5.021 1.00 83.88 89 ASP A O 1
ATOM 659 N N . ALA A 1 90 ? 3.988 14.240 5.390 1.00 83.00 90 ALA A N 1
ATOM 660 C CA . ALA A 1 90 ? 3.428 14.569 6.698 1.00 83.00 90 ALA A CA 1
ATOM 661 C C . ALA A 1 90 ? 1.972 15.068 6.632 1.00 83.00 90 ALA A C 1
ATOM 663 O O . ALA A 1 90 ? 1.228 14.885 7.598 1.00 83.00 90 ALA A O 1
ATOM 664 N N .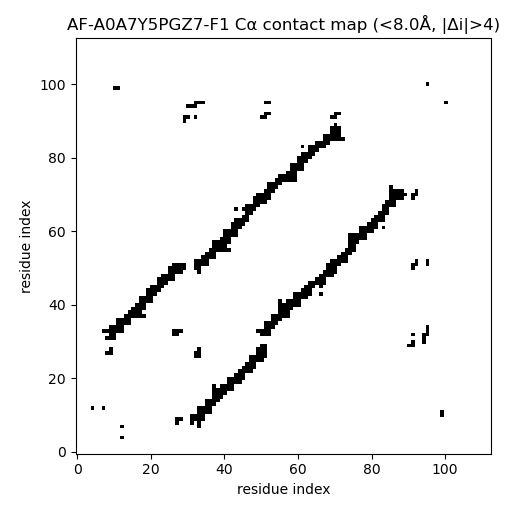 ARG A 1 91 ? 1.541 15.677 5.519 1.00 82.62 91 ARG A N 1
ATOM 665 C CA . ARG A 1 91 ? 0.160 16.145 5.323 1.00 82.62 91 ARG A CA 1
ATOM 666 C C . ARG A 1 91 ? -0.768 14.957 5.112 1.00 82.62 91 ARG A C 1
ATOM 668 O O . ARG A 1 91 ? -1.814 14.896 5.757 1.00 82.62 91 ARG A O 1
ATOM 675 N N . VAL A 1 92 ? -0.349 13.990 4.294 1.00 80.19 92 VAL A N 1
ATOM 676 C CA . VAL A 1 92 ? -1.057 12.714 4.102 1.00 80.19 92 VAL A CA 1
ATOM 677 C C . VAL A 1 92 ? -1.198 11.978 5.435 1.00 80.19 92 VAL A C 1
ATOM 679 O O . VAL A 1 92 ? -2.307 11.620 5.826 1.00 80.19 92 VAL A O 1
ATOM 682 N N . LEU A 1 93 ? -0.109 11.830 6.194 1.00 79.19 93 LEU A N 1
ATOM 683 C CA . LEU A 1 93 ? -0.144 11.149 7.494 1.00 79.19 93 LEU A CA 1
ATOM 684 C C . LEU A 1 93 ? -1.003 11.884 8.531 1.00 79.19 93 LEU A C 1
ATOM 686 O O . LEU A 1 93 ? -1.721 11.247 9.300 1.00 79.19 93 LEU A O 1
ATOM 690 N N . THR A 1 94 ? -0.984 13.219 8.534 1.00 81.00 94 THR A N 1
ATOM 691 C CA . THR A 1 94 ? -1.847 14.020 9.417 1.00 81.00 94 THR A CA 1
ATOM 692 C C . THR A 1 94 ? -3.320 13.827 9.071 1.00 81.00 94 THR A C 1
ATOM 694 O O . THR A 1 94 ? -4.132 13.658 9.977 1.00 81.00 94 THR A O 1
ATOM 697 N N . ARG A 1 95 ? -3.664 13.786 7.776 1.00 79.88 95 ARG A N 1
ATOM 698 C CA . ARG A 1 95 ? -5.035 13.526 7.315 1.00 79.88 95 ARG A CA 1
ATOM 699 C C . ARG A 1 95 ? -5.498 12.114 7.644 1.00 79.88 95 ARG A C 1
ATOM 701 O O . ARG A 1 95 ? -6.626 11.962 8.090 1.00 79.88 95 ARG A O 1
ATOM 708 N N . ILE A 1 96 ? -4.647 11.098 7.489 1.00 75.31 96 ILE A N 1
ATOM 709 C CA . ILE A 1 96 ? -4.970 9.723 7.910 1.00 75.31 96 ILE A CA 1
ATOM 710 C C . ILE A 1 96 ? -5.225 9.685 9.418 1.00 75.31 96 ILE A C 1
ATOM 712 O O . ILE A 1 96 ? -6.236 9.143 9.850 1.00 75.31 96 ILE A O 1
ATOM 716 N N . ARG A 1 97 ? -4.374 10.333 10.225 1.00 74.69 97 ARG A N 1
ATOM 717 C CA . ARG A 1 97 ? -4.555 10.414 11.683 1.00 74.69 97 ARG A CA 1
ATOM 718 C C . ARG A 1 97 ? -5.908 11.017 12.079 1.00 74.69 97 ARG A C 1
ATOM 720 O O . ARG A 1 97 ? -6.494 10.570 13.059 1.00 74.69 97 ARG A O 1
ATOM 727 N N . THR A 1 98 ? -6.393 12.027 11.354 1.00 69.56 98 THR A N 1
ATOM 728 C CA . THR A 1 98 ? -7.670 12.694 11.667 1.00 69.56 98 THR A CA 1
ATOM 729 C C . THR A 1 98 ? -8.884 12.025 11.022 1.00 69.56 98 THR A C 1
ATOM 731 O O . THR A 1 98 ? -9.951 12.032 11.621 1.00 69.56 98 THR A O 1
ATOM 734 N N . ALA A 1 99 ? -8.745 11.445 9.826 1.00 67.75 99 ALA A N 1
ATOM 735 C CA . ALA A 1 99 ? -9.832 10.781 9.098 1.00 67.75 99 ALA A CA 1
ATOM 736 C C . ALA A 1 99 ? -10.079 9.340 9.572 1.00 67.75 99 ALA A C 1
ATOM 738 O O . ALA A 1 99 ? -11.197 8.846 9.477 1.00 67.75 99 ALA A O 1
ATOM 739 N N . VAL A 1 100 ? -9.048 8.680 10.107 1.00 65.69 100 VAL A N 1
ATOM 740 C CA . VAL A 1 100 ? -9.102 7.317 10.666 1.00 65.69 100 VAL A CA 1
ATOM 741 C C . VAL A 1 100 ? -9.060 7.354 12.213 1.00 65.69 100 VAL A C 1
ATOM 743 O O . VAL A 1 100 ? -8.780 6.359 12.876 1.00 65.69 100 VAL A O 1
ATOM 746 N N . GLY A 1 101 ? -9.326 8.523 12.814 1.00 52.53 101 GLY A N 1
ATOM 747 C CA . GLY A 1 101 ? -9.205 8.793 14.252 1.00 52.53 101 GLY A CA 1
ATOM 748 C C . GLY A 1 101 ? -10.089 7.922 15.168 1.00 52.53 101 GLY A C 1
ATOM 749 O O . GLY A 1 101 ? -11.302 7.849 14.999 1.00 52.53 101 GLY A O 1
ATOM 750 N N . SER A 1 102 ? -9.425 7.290 16.147 1.00 50.19 102 SER A N 1
ATOM 751 C CA . SER A 1 102 ? -9.886 6.549 17.343 1.00 50.19 102 SER A CA 1
ATOM 752 C C . SER A 1 102 ? -11.118 5.635 17.242 1.00 50.19 102 SER A C 1
ATOM 754 O O . SER A 1 102 ? -12.010 5.700 18.086 1.00 50.19 102 SER A O 1
ATOM 756 N N . PHE A 1 103 ? -11.138 4.684 16.310 1.00 53.44 103 PHE A N 1
ATOM 757 C CA . PHE A 1 103 ? -11.955 3.481 16.495 1.00 53.44 103 PHE A CA 1
ATOM 758 C C . PHE A 1 103 ? -11.180 2.229 16.111 1.00 53.44 103 PHE A C 1
ATOM 760 O O . PHE A 1 103 ? -11.201 1.785 14.970 1.00 53.44 103 PHE A O 1
ATOM 767 N N . VAL A 1 104 ? -10.602 1.580 17.118 1.00 40.28 104 VAL A N 1
ATOM 768 C CA . VAL A 1 104 ? -10.758 0.131 17.186 1.00 40.28 104 VAL A CA 1
ATOM 769 C C . VAL A 1 104 ? -11.519 -0.135 18.473 1.00 40.28 104 VAL A C 1
ATOM 771 O O . VAL A 1 104 ? -10.961 -0.048 19.564 1.00 40.28 104 VAL A O 1
ATOM 774 N N . ARG A 1 105 ? -12.817 -0.446 18.364 1.00 42.81 105 ARG A N 1
ATOM 775 C CA . ARG A 1 105 ? -13.406 -1.312 19.383 1.00 42.81 105 ARG A CA 1
ATOM 776 C C . ARG A 1 105 ? -12.636 -2.615 19.254 1.00 42.81 105 ARG A C 1
ATOM 778 O O . ARG A 1 105 ? -12.830 -3.323 18.273 1.00 42.81 105 ARG A O 1
ATOM 785 N N . VAL A 1 106 ? -11.745 -2.905 20.192 1.00 40.31 106 VAL A N 1
ATOM 786 C CA . VAL A 1 106 ? -11.356 -4.290 20.435 1.00 40.31 106 VAL A CA 1
ATOM 787 C C . VAL A 1 106 ? -12.612 -4.923 21.023 1.00 40.31 106 VAL A C 1
ATOM 789 O O . VAL A 1 106 ? -13.040 -4.473 22.090 1.00 40.31 106 VAL A O 1
ATOM 792 N N . PRO A 1 107 ? -13.278 -5.881 20.359 1.00 33.84 107 PRO A N 1
ATOM 793 C CA . PRO A 1 107 ? -14.300 -6.652 21.037 1.00 33.84 107 PRO A CA 1
ATOM 794 C C . PRO A 1 107 ? -13.588 -7.370 22.184 1.00 33.84 107 PRO A C 1
ATOM 796 O O . PRO A 1 107 ? -12.784 -8.275 21.964 1.00 33.84 107 PRO A O 1
ATOM 799 N N . GLY A 1 108 ? -13.817 -6.895 23.407 1.00 34.75 108 GLY A N 1
ATOM 800 C CA . GLY A 1 108 ? -13.453 -7.630 24.601 1.00 34.75 108 GLY A CA 1
ATOM 801 C C . GLY A 1 108 ? -14.113 -9.003 24.535 1.00 34.75 108 GLY A C 1
ATOM 802 O O . GLY A 1 108 ? -15.311 -9.098 24.289 1.00 34.75 108 GLY A O 1
ATOM 803 N N . SER A 1 109 ? -13.277 -10.025 24.699 1.00 42.00 109 SER A N 1
ATOM 804 C CA . SER A 1 109 ? -13.569 -11.403 25.099 1.00 42.00 109 SER A CA 1
ATOM 805 C C . SER A 1 109 ? -14.884 -12.039 24.627 1.00 42.00 109 SER A C 1
ATOM 807 O O . SER A 1 109 ? -15.951 -11.757 25.168 1.00 42.00 109 SER A O 1
ATOM 809 N N . TRP A 1 110 ? -14.760 -13.097 23.827 1.00 35.19 110 TRP A N 1
ATOM 810 C CA . TRP A 1 110 ? -15.556 -14.296 24.081 1.00 35.19 110 TRP A CA 1
ATOM 811 C C . TRP A 1 110 ? -14.658 -15.331 24.750 1.00 35.19 110 TRP A C 1
ATOM 813 O O . TRP A 1 110 ? -13.727 -15.863 24.151 1.00 35.19 110 TRP A O 1
ATOM 823 N N . ARG A 1 111 ? -14.926 -15.571 26.037 1.00 40.44 111 ARG A N 1
ATOM 824 C CA . ARG A 1 111 ? -14.630 -16.858 26.661 1.00 40.44 111 ARG A CA 1
ATOM 825 C C . ARG A 1 111 ? -15.461 -17.915 25.938 1.00 40.44 111 ARG A C 1
ATOM 827 O O . ARG A 1 111 ? -16.677 -17.758 25.903 1.00 40.44 111 ARG A O 1
ATOM 834 N N . SER A 1 112 ? -14.814 -18.976 25.464 1.00 41.84 112 SER A N 1
ATOM 835 C CA . SER A 1 112 ? -15.312 -20.356 25.563 1.00 41.84 112 SER A CA 1
ATOM 836 C C . SER A 1 112 ? -14.307 -21.339 24.948 1.00 41.84 112 SER A C 1
ATOM 838 O O . SER A 1 112 ? -14.305 -21.550 23.737 1.00 41.84 112 SER A O 1
ATOM 840 N N . SER A 1 113 ? -13.483 -21.946 25.798 1.00 39.97 113 SER A N 1
ATOM 841 C CA . SER A 1 113 ? -13.384 -23.407 25.937 1.00 39.97 113 SER A CA 1
ATOM 842 C C . SER A 1 113 ? -12.875 -23.713 27.337 1.00 39.97 113 SER A C 1
ATOM 844 O O . SER A 1 113 ? -11.834 -23.108 27.684 1.00 39.97 113 SER A O 1
#

Secondary structure (DSSP, 8-state):
---GGGG-TTSEEEESS-EEE-S--EE--SSS-EEEEESS-EEE-S--EEEEEEEEEEEEEE--TT-EEEEEEEEEEEEESS--EEE--HHHHHHHHHHSTT-----------

Mean predicted aligned error: 8.96 Å

Foldseek 3Di:
DDDPQVPDAQEEAEAEEEAEDQDAEERYDLQRFYEYEAAYEYEDQEQYEHLYEYDYAAEHEANYENHEAEDYYHYPYYHHPYDYHYHHDPSSPVNCCVVVDDDDPPPPDDDDD

Radius of gyration: 14.75 Å; Cα contacts (8 Å, |Δi|>4): 272; chains: 1; bounding box: 29×40×40 Å

Sequence (113 aa):
MRRAWQRTPGGVLWVDGDLVLDDAVALGTPERPVMVVVRGNLDVTAPLTVQGAALAT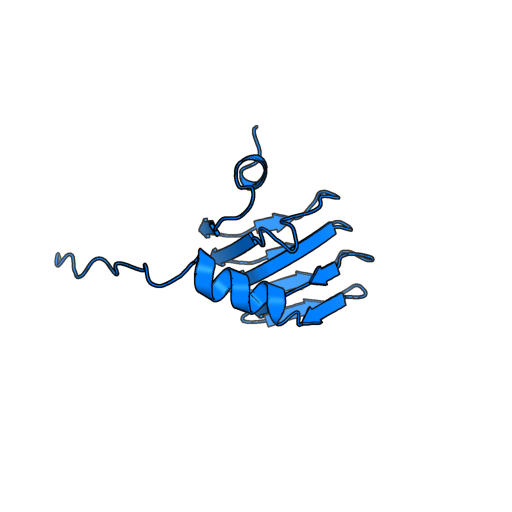GTVRWHAAGARWQGALVAAQMDVAADAVVMRDARVLTRIRTAVGSFVRVPGSWRSS

pLDDT: mean 79.99, std 18.69, range [33.84, 97.44]

Solvent-accessible surface area (backbone atoms only — not comparable to full-atom values): 6320 Å² total; per-residue (Å²): 139,83,68,78,77,83,75,55,89,42,40,77,48,79,40,91,34,70,45,76,45,74,54,76,45,75,40,47,36,80,90,35,37,26,38,37,39,26,61,19,35,36,39,36,58,22,51,22,43,35,23,25,39,38,41,28,68,26,44,34,36,36,59,17,55,74,22,37,38,39,17,49,82,44,52,72,38,81,46,74,80,34,67,76,44,76,42,80,33,70,67,37,49,50,47,48,55,64,76,66,54,92,73,78,82,72,81,77,77,84,88,86,133